Protein AF-A0A853SQH6-F1 (afdb_monomer_lite)

Structure (mmCIF, N/CA/C/O backbone):
data_AF-A0A853SQH6-F1
#
_entry.id   AF-A0A853SQH6-F1
#
loop_
_atom_site.group_PDB
_atom_site.id
_atom_site.type_symbol
_atom_site.label_atom_id
_atom_site.label_alt_id
_atom_site.label_comp_id
_atom_site.label_asym_id
_atom_site.label_entity_id
_atom_site.label_seq_id
_atom_site.pdbx_PDB_ins_code
_atom_site.Cartn_x
_atom_site.Cartn_y
_atom_site.Cartn_z
_atom_site.occupancy
_atom_site.B_iso_or_equiv
_atom_site.auth_seq_id
_atom_site.auth_comp_id
_atom_site.auth_asym_id
_atom_site.auth_atom_id
_atom_site.pdbx_PDB_model_num
ATOM 1 N N . MET A 1 1 ? -21.712 -17.107 -13.274 1.00 35.44 1 MET A N 1
ATOM 2 C CA . MET A 1 1 ? -21.158 -16.403 -12.106 1.00 35.44 1 MET A CA 1
ATOM 3 C C . MET A 1 1 ? -19.726 -16.080 -12.458 1.00 35.44 1 MET A C 1
ATOM 5 O O . MET A 1 1 ? -18.909 -16.986 -12.505 1.00 35.44 1 MET A O 1
ATOM 9 N N . THR A 1 2 ? -19.454 -14.848 -12.879 1.00 39.03 2 THR A N 1
ATOM 10 C CA . THR A 1 2 ? -18.073 -14.377 -12.995 1.00 39.03 2 THR A CA 1
ATOM 11 C C . THR A 1 2 ? -17.467 -14.518 -11.606 1.00 39.03 2 THR A C 1
ATOM 13 O O . THR A 1 2 ? -18.019 -13.949 -10.667 1.00 39.03 2 THR A O 1
ATOM 16 N N . ASN A 1 3 ? -16.414 -15.328 -11.460 1.00 43.22 3 ASN A N 1
ATOM 17 C CA . ASN A 1 3 ? -15.519 -15.229 -10.311 1.00 43.22 3 ASN A CA 1
ATOM 18 C C . ASN A 1 3 ? -15.138 -13.751 -10.234 1.00 43.22 3 ASN A C 1
ATOM 20 O O . ASN A 1 3 ? -14.360 -13.286 -11.065 1.00 43.22 3 ASN A O 1
ATOM 24 N N . GLY A 1 4 ? -15.763 -12.996 -9.331 1.00 42.34 4 GLY A N 1
ATOM 25 C CA . GLY A 1 4 ? -15.243 -11.699 -8.947 1.00 42.34 4 GLY A CA 1
ATOM 26 C C . GLY A 1 4 ? -13.925 -12.024 -8.281 1.00 42.34 4 GLY A C 1
ATOM 27 O O . GLY A 1 4 ? -13.927 -12.457 -7.135 1.00 42.34 4 GLY A O 1
ATOM 28 N N . ALA A 1 5 ? -12.836 -11.987 -9.048 1.00 53.78 5 ALA A N 1
ATOM 29 C CA . ALA A 1 5 ? -11.507 -12.075 -8.483 1.00 53.78 5 ALA A CA 1
ATOM 30 C C . ALA A 1 5 ? -11.452 -10.962 -7.441 1.00 53.78 5 ALA A C 1
ATOM 32 O O . ALA A 1 5 ? -11.648 -9.797 -7.786 1.00 53.78 5 ALA A O 1
ATOM 33 N N . PHE A 1 6 ? -11.336 -11.333 -6.169 1.00 61.81 6 PHE A N 1
ATOM 34 C CA . PHE A 1 6 ? -11.104 -10.354 -5.125 1.00 61.81 6 PHE A CA 1
ATOM 35 C C . PHE A 1 6 ? -9.818 -9.625 -5.509 1.00 61.81 6 PHE A C 1
ATOM 37 O O . PHE A 1 6 ? -8.792 -10.261 -5.744 1.00 61.81 6 PHE A O 1
ATOM 44 N N . GLU A 1 7 ? -9.913 -8.315 -5.692 1.00 78.50 7 GLU A N 1
ATOM 45 C CA . GLU A 1 7 ? -8.756 -7.491 -5.998 1.00 78.50 7 GLU A CA 1
ATOM 46 C C . GLU A 1 7 ? -7.983 -7.299 -4.695 1.00 78.50 7 GLU A C 1
ATOM 48 O O . GLU A 1 7 ? -8.501 -6.703 -3.748 1.00 78.50 7 GLU A O 1
ATOM 53 N N . GLU A 1 8 ? -6.779 -7.868 -4.617 1.00 87.56 8 GLU A N 1
ATOM 54 C CA . GLU A 1 8 ? -5.888 -7.653 -3.479 1.00 87.56 8 GLU A CA 1
ATOM 55 C C . GLU A 1 8 ? -5.532 -6.165 -3.387 1.00 87.56 8 GLU A C 1
ATOM 57 O O . GLU A 1 8 ? -5.197 -5.525 -4.387 1.00 87.56 8 GLU A O 1
ATOM 62 N N . ARG A 1 9 ? -5.614 -5.606 -2.177 1.00 92.81 9 ARG A N 1
ATOM 63 C CA . ARG A 1 9 ? -5.319 -4.194 -1.913 1.00 92.81 9 ARG A CA 1
ATOM 64 C C . ARG A 1 9 ? -4.185 -4.077 -0.911 1.00 92.81 9 ARG A C 1
ATOM 66 O O . ARG A 1 9 ? -4.144 -4.805 0.077 1.00 92.81 9 ARG A O 1
ATOM 73 N N . ILE A 1 10 ? -3.294 -3.119 -1.140 1.00 95.19 10 ILE A N 1
ATOM 74 C CA . ILE A 1 10 ? -2.235 -2.762 -0.195 1.00 95.19 10 ILE A CA 1
ATOM 75 C C . ILE A 1 10 ? -2.706 -1.574 0.627 1.00 95.19 10 ILE A C 1
ATOM 77 O O . ILE A 1 10 ? -3.087 -0.539 0.081 1.00 95.19 10 ILE A O 1
ATOM 81 N N . VAL A 1 11 ? -2.652 -1.708 1.949 1.00 96.56 11 VAL A N 1
ATOM 82 C CA . VAL A 1 11 ? -3.127 -0.675 2.868 1.00 96.56 11 VAL A CA 1
ATOM 83 C C . VAL A 1 11 ? -1.963 -0.076 3.645 1.00 96.56 11 VAL A C 1
ATOM 85 O O . VAL A 1 11 ? -1.312 -0.752 4.438 1.00 96.56 11 VAL A O 1
ATOM 88 N N . PHE A 1 12 ? -1.751 1.228 3.480 1.00 97.38 12 PHE A N 1
ATOM 89 C CA . PHE A 1 12 ? -0.882 2.008 4.355 1.00 97.38 12 PHE A CA 1
ATOM 90 C C . PHE A 1 12 ? -1.701 2.607 5.486 1.00 97.38 12 PHE A C 1
ATOM 92 O O . PHE A 1 12 ? -2.676 3.316 5.243 1.00 97.38 12 PHE A O 1
ATOM 99 N N . PHE A 1 13 ? -1.282 2.381 6.725 1.00 96.94 13 PHE A N 1
ATOM 100 C CA . PHE A 1 13 ? -1.929 2.951 7.901 1.00 96.94 13 PHE A CA 1
ATOM 101 C C . PHE A 1 13 ? -0.897 3.306 8.972 1.00 96.94 13 PHE A C 1
ATOM 103 O O . PHE A 1 13 ? 0.199 2.750 9.018 1.00 96.94 13 PHE A O 1
ATOM 110 N N . GLU A 1 14 ? -1.232 4.268 9.828 1.00 94.94 14 GLU A N 1
ATOM 111 C CA . GLU A 1 14 ? -0.398 4.652 10.968 1.00 94.94 14 GLU A CA 1
ATOM 112 C C . GLU A 1 14 ? -0.971 4.059 12.256 1.00 94.94 14 GLU A C 1
ATOM 114 O O . GLU A 1 14 ? -2.141 4.257 12.569 1.00 94.94 14 GLU A O 1
ATOM 119 N N . SER A 1 15 ? -0.123 3.406 13.050 1.00 91.00 15 SER A N 1
ATOM 120 C CA . SER A 1 15 ? -0.453 3.009 14.419 1.00 91.00 15 SER A CA 1
ATOM 121 C C . SER A 1 15 ? 0.446 3.734 15.415 1.00 91.00 15 SER A C 1
ATOM 123 O O . SER A 1 15 ? 1.617 4.000 15.145 1.00 91.00 15 SER A O 1
ATOM 125 N N . LYS A 1 16 ? -0.089 4.037 16.601 1.00 84.69 16 LYS A N 1
ATOM 126 C CA . LYS A 1 16 ? 0.698 4.608 17.709 1.00 84.69 16 LYS A CA 1
ATOM 127 C C . LYS A 1 16 ? 1.558 3.563 18.422 1.00 84.69 16 LYS A C 1
ATOM 129 O O . LYS A 1 16 ? 2.488 3.938 19.130 1.00 84.69 16 LYS A O 1
ATOM 134 N N . THR A 1 17 ? 1.225 2.280 18.276 1.00 84.31 17 THR A N 1
ATOM 135 C CA . THR A 1 17 ? 1.917 1.155 18.916 1.00 84.31 17 THR A CA 1
ATOM 136 C C . THR A 1 17 ? 1.960 -0.050 17.985 1.00 84.31 17 THR A C 1
ATOM 138 O O . THR A 1 17 ? 1.046 -0.259 17.193 1.00 84.31 17 THR A O 1
ATOM 141 N N . GLU A 1 18 ? 2.977 -0.894 18.132 1.00 80.44 18 GLU A N 1
ATOM 142 C CA . GLU A 1 18 ? 3.073 -2.169 17.399 1.00 80.44 18 GLU A CA 1
ATOM 143 C C . GLU A 1 18 ? 2.138 -3.250 17.973 1.00 80.44 18 GLU A C 1
ATOM 145 O O . GLU A 1 18 ? 1.852 -4.258 17.332 1.00 80.44 18 GLU A O 1
ATOM 150 N N . GLN A 1 19 ? 1.607 -3.036 19.179 1.00 82.50 19 GLN A N 1
ATOM 151 C CA . GLN A 1 19 ? 0.627 -3.937 19.779 1.00 82.50 19 GLN A CA 1
ATOM 152 C C . GLN A 1 19 ? -0.713 -3.850 19.043 1.00 82.50 19 GLN A C 1
ATOM 154 O O . GLN A 1 19 ? -1.244 -2.757 18.850 1.00 82.50 19 GLN A O 1
ATOM 159 N N . ALA A 1 20 ? -1.268 -5.015 18.694 1.00 86.94 20 ALA A N 1
ATOM 160 C CA . ALA A 1 20 ? -2.592 -5.173 18.089 1.00 86.94 20 ALA A CA 1
ATOM 161 C C . ALA A 1 20 ? -2.797 -4.399 16.767 1.00 86.94 20 ALA A C 1
ATOM 163 O O . ALA A 1 20 ? -3.906 -3.960 16.471 1.00 86.94 20 ALA A O 1
ATOM 164 N N . VAL A 1 21 ? -1.743 -4.261 15.950 1.00 93.56 21 VAL A N 1
ATOM 165 C CA . VAL A 1 21 ? -1.806 -3.585 14.638 1.00 93.56 21 VAL A CA 1
ATOM 166 C C . VAL A 1 21 ? -2.847 -4.188 13.690 1.00 93.56 21 VAL A C 1
ATOM 168 O O . VAL A 1 21 ? -3.529 -3.434 13.005 1.00 93.56 21 VAL A O 1
ATOM 171 N N . GLY A 1 22 ? -3.037 -5.513 13.705 1.00 95.25 22 GLY A N 1
ATOM 172 C CA . GLY A 1 22 ? -4.086 -6.182 12.926 1.00 95.25 22 GLY A CA 1
ATOM 173 C C . GLY A 1 22 ? -5.490 -5.754 13.347 1.00 95.25 22 GLY A C 1
ATOM 174 O O . GLY A 1 22 ? -6.245 -5.234 12.535 1.00 95.25 22 GLY A O 1
ATOM 175 N N . ALA A 1 23 ? -5.799 -5.837 14.644 1.00 95.12 23 ALA A N 1
ATOM 176 C CA . ALA A 1 23 ? -7.082 -5.375 15.178 1.00 95.12 23 ALA A CA 1
ATOM 177 C C . ALA A 1 23 ? -7.308 -3.866 14.953 1.00 95.12 23 ALA A C 1
ATOM 179 O O . ALA A 1 23 ? -8.440 -3.417 14.777 1.00 95.12 23 ALA A O 1
ATOM 180 N N . HIS A 1 24 ? -6.236 -3.066 14.950 1.00 95.69 24 HIS A N 1
ATOM 181 C CA . HIS A 1 24 ? -6.327 -1.653 14.598 1.00 95.69 24 HIS A CA 1
ATOM 182 C C . HIS A 1 24 ? -6.724 -1.451 13.130 1.00 95.69 24 HIS A C 1
ATOM 184 O O . HIS A 1 24 ? -7.599 -0.628 12.858 1.00 95.69 24 HIS A O 1
ATOM 190 N N . LEU A 1 25 ? -6.110 -2.200 12.211 1.00 96.25 25 LEU A N 1
ATOM 191 C CA . LEU A 1 25 ? -6.432 -2.156 10.788 1.00 96.25 25 LEU A CA 1
ATOM 192 C C . LEU A 1 25 ? -7.857 -2.651 10.513 1.00 96.25 25 LEU A C 1
ATOM 194 O O . LEU A 1 25 ? -8.583 -1.977 9.788 1.00 96.25 25 LEU A O 1
ATOM 198 N N . GLU A 1 26 ? -8.296 -3.742 11.146 1.00 96.75 26 GLU A N 1
ATOM 199 C CA . GLU A 1 26 ? -9.698 -4.184 11.104 1.00 96.75 26 GLU A CA 1
ATOM 200 C C . GLU A 1 26 ? -10.631 -3.025 11.489 1.00 96.75 26 GLU A C 1
ATOM 202 O O . GLU A 1 26 ? -11.438 -2.570 10.685 1.00 96.75 26 GLU A O 1
ATOM 207 N N . ALA A 1 27 ? -10.441 -2.424 12.666 1.00 95.88 27 ALA A N 1
ATOM 208 C CA . ALA A 1 27 ? -11.290 -1.322 13.121 1.00 95.88 27 ALA A CA 1
ATOM 209 C C . ALA A 1 27 ? -11.246 -0.065 12.221 1.00 95.88 27 ALA A C 1
ATOM 211 O O . ALA A 1 27 ? -12.171 0.755 12.257 1.00 95.88 27 ALA A O 1
ATOM 212 N N . LEU A 1 28 ? -10.167 0.147 11.457 1.00 95.88 28 LEU A N 1
ATOM 213 C CA . LEU A 1 28 ? -10.097 1.202 10.441 1.00 95.88 28 LEU A CA 1
ATOM 214 C C . LEU A 1 28 ? -10.937 0.835 9.213 1.00 95.88 28 LEU A C 1
ATOM 216 O O . LEU A 1 28 ? -11.744 1.655 8.772 1.00 95.88 28 LEU A O 1
ATOM 220 N N . LEU A 1 29 ? -10.774 -0.381 8.690 1.00 96.06 29 LEU A N 1
ATOM 221 C CA . LEU A 1 29 ? -11.489 -0.861 7.509 1.00 96.06 29 LEU A CA 1
ATOM 222 C C . LEU A 1 29 ? -12.994 -0.975 7.763 1.00 96.06 29 LEU A C 1
ATOM 224 O O . LEU A 1 29 ? -13.767 -0.514 6.927 1.00 96.06 29 LEU A O 1
ATOM 228 N N . GLU A 1 30 ? -13.421 -1.451 8.937 1.00 97.06 30 GLU A N 1
ATOM 229 C CA . GLU A 1 30 ? -14.837 -1.485 9.335 1.00 97.06 30 GLU A CA 1
ATOM 230 C C . GLU A 1 30 ? -15.503 -0.113 9.171 1.00 97.06 30 GLU A C 1
ATOM 232 O O . GLU A 1 30 ? -16.593 0.009 8.609 1.00 97.06 30 GLU A O 1
ATOM 237 N N . LYS A 1 31 ? -14.819 0.952 9.606 1.00 95.88 31 LYS A N 1
ATOM 238 C CA . LYS A 1 31 ? -15.345 2.322 9.540 1.00 95.88 31 LYS A CA 1
ATOM 239 C C . LYS A 1 31 ? -15.413 2.875 8.125 1.00 95.88 31 LYS A C 1
ATOM 241 O O . LYS A 1 31 ? -16.301 3.672 7.838 1.00 95.88 31 LYS A O 1
ATOM 246 N N . VAL A 1 32 ? -14.446 2.535 7.280 1.00 95.06 32 VAL A N 1
ATOM 247 C CA . VAL A 1 32 ? -14.334 3.106 5.931 1.00 95.06 32 VAL A CA 1
ATOM 248 C C . VAL A 1 32 ? -15.204 2.335 4.946 1.00 95.06 32 VAL A C 1
ATOM 250 O O . VAL A 1 32 ? -15.824 2.940 4.074 1.00 95.06 32 VAL A O 1
ATOM 253 N N . TRP A 1 33 ? -15.265 1.012 5.082 1.00 92.62 33 TRP A N 1
ATOM 254 C CA . TRP A 1 33 ? -15.997 0.129 4.175 1.00 92.62 33 TRP A CA 1
ATOM 255 C C . TRP A 1 33 ? -17.410 -0.194 4.662 1.00 92.62 33 TRP A C 1
ATOM 257 O O . TRP A 1 33 ? -18.206 -0.719 3.886 1.00 92.62 33 TRP A O 1
ATOM 267 N N . CYS A 1 34 ? -17.751 0.158 5.907 1.00 95.44 34 CYS A N 1
ATOM 268 C CA . CYS A 1 34 ? -19.061 -0.091 6.514 1.00 95.44 34 CYS A CA 1
ATOM 269 C C . CYS A 1 34 ? -19.447 -1.584 6.518 1.00 95.44 34 CYS A C 1
ATOM 271 O O . CYS A 1 34 ? -20.607 -1.931 6.291 1.00 95.44 34 CYS A O 1
ATOM 273 N N . VAL A 1 35 ? -18.474 -2.462 6.770 1.00 94.75 35 VAL A N 1
ATOM 274 C CA . VAL A 1 35 ? -18.646 -3.921 6.873 1.00 94.75 35 VAL A CA 1
ATOM 275 C C . VAL A 1 35 ? -17.984 -4.431 8.148 1.00 94.75 35 VAL A C 1
ATOM 277 O O . VAL A 1 35 ? -17.003 -3.847 8.589 1.00 94.75 35 VAL A O 1
ATOM 280 N N . ASP A 1 36 ? -18.497 -5.511 8.737 1.00 96.88 36 ASP A N 1
ATOM 281 C CA . ASP A 1 36 ? -17.854 -6.138 9.899 1.00 96.88 36 ASP A CA 1
ATOM 282 C C . ASP A 1 36 ? -16.548 -6.819 9.464 1.00 96.88 36 ASP A C 1
ATOM 284 O O . ASP A 1 36 ? -16.569 -7.796 8.710 1.00 96.88 36 ASP A O 1
ATOM 288 N N . THR A 1 37 ? -15.417 -6.272 9.912 1.00 96.75 37 THR A N 1
ATOM 289 C CA . THR A 1 37 ? -14.076 -6.785 9.595 1.00 96.75 37 THR A CA 1
ATOM 290 C C . THR A 1 37 ? -13.441 -7.557 10.745 1.00 96.75 37 THR A C 1
ATOM 292 O O . THR A 1 37 ? -12.246 -7.851 10.707 1.00 96.75 37 THR A O 1
ATOM 295 N N . LYS A 1 38 ? -14.186 -7.822 11.819 1.00 96.94 38 LYS A N 1
ATOM 296 C CA . LYS A 1 38 ? -13.630 -8.460 13.007 1.00 96.94 38 LYS A CA 1
ATOM 297 C C . LYS A 1 38 ? -13.158 -9.879 12.686 1.00 96.94 38 LYS A C 1
ATOM 299 O O . LYS A 1 38 ? -13.946 -10.701 12.227 1.00 96.94 38 LYS A O 1
ATOM 304 N N . GLY A 1 39 ? -11.898 -10.177 13.001 1.00 96.31 39 GLY A N 1
ATOM 305 C CA . GLY A 1 39 ? -11.304 -11.501 12.780 1.00 96.31 39 GLY A CA 1
ATOM 306 C C . GLY A 1 39 ? -10.764 -11.722 11.365 1.00 96.31 39 GLY A C 1
ATOM 307 O O . GLY A 1 39 ? -10.280 -12.808 11.066 1.00 96.31 39 GLY A O 1
ATOM 308 N N . TRP A 1 40 ? -10.776 -10.704 10.501 1.00 96.69 40 TRP A N 1
ATOM 309 C CA . TRP A 1 40 ? -10.213 -10.797 9.152 1.00 96.69 40 TRP A CA 1
ATOM 310 C C . TRP A 1 40 ? -8.719 -11.135 9.127 1.00 96.69 40 TRP A C 1
ATOM 312 O O . TRP A 1 40 ? -8.260 -11.750 8.164 1.00 96.69 40 TRP A O 1
ATOM 322 N N . CYS A 1 41 ? -7.956 -10.766 10.159 1.00 95.81 41 CYS A N 1
ATOM 323 C CA . CYS A 1 41 ? -6.569 -11.210 10.299 1.00 95.81 41 CYS A CA 1
ATOM 324 C C . CYS A 1 41 ? -6.487 -12.729 10.509 1.00 95.81 41 CYS A C 1
ATOM 326 O O . CYS A 1 41 ? -5.670 -13.396 9.878 1.00 95.81 41 CYS A O 1
ATOM 328 N N . ASP A 1 42 ? -7.349 -13.278 11.370 1.00 95.75 42 ASP A N 1
ATOM 329 C CA . ASP A 1 42 ? -7.375 -14.711 11.689 1.00 95.75 42 ASP A CA 1
ATOM 330 C C . ASP A 1 42 ? -7.888 -15.540 10.500 1.00 95.75 42 ASP A C 1
ATOM 332 O O . ASP A 1 42 ? -7.392 -16.638 10.240 1.00 95.75 42 ASP A O 1
ATOM 336 N N . ASP A 1 43 ? -8.825 -14.981 9.732 1.00 95.50 43 ASP A N 1
ATOM 337 C CA . ASP A 1 43 ? -9.371 -15.583 8.512 1.00 95.50 43 ASP A CA 1
ATOM 338 C C . ASP A 1 43 ? -8.427 -15.456 7.298 1.00 95.50 43 ASP A C 1
ATOM 340 O O . ASP A 1 43 ? -8.730 -15.964 6.216 1.00 95.50 43 ASP A O 1
ATOM 344 N N . GLY A 1 44 ? -7.282 -14.779 7.451 1.00 93.62 44 GLY A N 1
ATOM 345 C CA . GLY A 1 44 ? -6.292 -14.581 6.391 1.00 93.62 44 GLY A CA 1
ATOM 346 C C . GLY A 1 44 ? -6.700 -13.575 5.309 1.00 93.62 44 GLY A C 1
ATOM 347 O O . GLY A 1 44 ? -6.052 -13.510 4.269 1.00 93.62 44 GLY A O 1
ATOM 348 N N . MET A 1 45 ? -7.748 -12.780 5.540 1.00 93.69 45 MET A N 1
ATOM 349 C CA . MET A 1 45 ? -8.185 -11.699 4.642 1.00 93.69 45 MET A CA 1
ATOM 350 C C . MET A 1 45 ? -7.291 -10.459 4.761 1.00 93.69 45 MET A C 1
ATOM 352 O O . MET A 1 45 ? -7.155 -9.691 3.813 1.00 93.69 45 MET A O 1
ATOM 356 N N . ILE A 1 46 ? -6.670 -10.271 5.929 1.00 95.31 46 ILE A N 1
ATOM 357 C CA . ILE A 1 46 ? -5.613 -9.289 6.171 1.00 95.31 46 ILE A CA 1
ATOM 358 C C . ILE A 1 46 ? -4.349 -10.064 6.529 1.00 95.31 46 ILE A C 1
ATOM 360 O O . ILE A 1 46 ? -4.319 -10.808 7.507 1.00 95.31 46 ILE A O 1
ATOM 364 N N . TYR A 1 47 ? -3.292 -9.878 5.749 1.00 94.12 47 TYR A N 1
ATOM 365 C CA . TYR A 1 47 ? -2.026 -10.589 5.906 1.00 94.12 47 TYR A CA 1
ATOM 366 C C . TYR A 1 47 ? -0.845 -9.665 5.584 1.00 94.12 47 TYR A C 1
ATOM 368 O O . TYR A 1 47 ? -1.037 -8.534 5.143 1.00 94.12 47 TYR A O 1
ATOM 376 N N . ASN A 1 48 ? 0.381 -10.136 5.842 1.00 94.19 48 ASN A N 1
ATOM 377 C CA . ASN A 1 48 ? 1.632 -9.400 5.595 1.00 94.19 48 ASN A CA 1
ATOM 378 C C . ASN A 1 48 ? 1.657 -7.985 6.207 1.00 94.19 48 ASN A C 1
ATOM 380 O O . ASN A 1 48 ? 2.078 -7.016 5.578 1.00 94.19 48 ASN A O 1
ATOM 384 N N . ILE A 1 49 ? 1.195 -7.856 7.455 1.00 94.69 49 ILE A N 1
ATOM 385 C CA . ILE A 1 49 ? 1.306 -6.594 8.189 1.00 94.69 49 ILE A CA 1
ATOM 386 C C . ILE A 1 49 ? 2.764 -6.413 8.614 1.00 94.69 49 ILE A C 1
ATOM 388 O O . ILE A 1 49 ? 3.237 -7.096 9.522 1.00 94.69 49 IL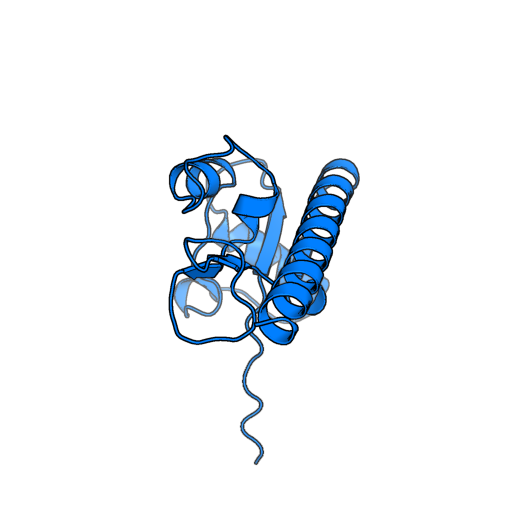E A O 1
ATOM 392 N N . ASN A 1 50 ? 3.451 -5.468 7.977 1.00 93.81 50 ASN A N 1
ATOM 393 C CA . ASN A 1 50 ? 4.840 -5.130 8.260 1.00 93.81 50 ASN A CA 1
ATOM 394 C C . ASN A 1 50 ? 4.999 -3.644 8.578 1.00 93.81 50 ASN A C 1
ATOM 396 O O . ASN A 1 50 ? 4.291 -2.784 8.050 1.00 93.81 50 ASN A O 1
ATOM 400 N N . SER A 1 51 ? 5.962 -3.326 9.439 1.00 93.31 51 SER A N 1
ATOM 401 C CA . SER A 1 51 ? 6.382 -1.942 9.639 1.00 93.31 51 SER A CA 1
ATOM 402 C C . SER A 1 51 ? 7.171 -1.440 8.424 1.00 93.31 51 SER A C 1
ATOM 404 O O . SER A 1 51 ? 7.862 -2.202 7.749 1.00 93.31 51 SER A O 1
ATOM 406 N N . ALA A 1 52 ? 7.158 -0.126 8.181 1.00 92.00 52 ALA A N 1
ATOM 407 C CA . ALA A 1 52 ? 7.981 0.473 7.124 1.00 92.00 52 ALA A CA 1
ATOM 408 C C . ALA A 1 52 ? 9.478 0.148 7.293 1.00 92.00 52 ALA A C 1
ATOM 410 O O . ALA A 1 52 ? 10.204 0.002 6.315 1.00 92.00 52 ALA A O 1
ATOM 411 N N . ARG A 1 53 ? 9.938 0.004 8.542 1.00 90.50 53 ARG A N 1
ATOM 412 C CA . ARG A 1 53 ? 11.310 -0.403 8.846 1.00 90.50 53 ARG A CA 1
ATOM 413 C C . ARG A 1 53 ? 11.598 -1.823 8.360 1.00 90.50 53 ARG A C 1
ATOM 415 O O . ARG A 1 53 ? 12.610 -2.019 7.699 1.00 90.50 53 ARG A O 1
ATOM 422 N N . GLU A 1 54 ? 10.726 -2.778 8.672 1.00 91.56 54 GLU A N 1
ATOM 423 C CA . GLU A 1 54 ? 10.869 -4.165 8.212 1.00 91.56 54 GLU A CA 1
ATOM 424 C C . GLU A 1 54 ? 10.877 -4.236 6.684 1.00 91.56 54 GLU A C 1
ATOM 426 O O . GLU A 1 54 ? 11.730 -4.908 6.117 1.00 91.56 54 GLU A O 1
ATOM 431 N N . LEU A 1 55 ? 9.999 -3.481 6.014 1.00 91.44 55 LEU A N 1
ATOM 432 C CA . LEU A 1 55 ? 9.964 -3.423 4.550 1.00 91.44 55 LEU A CA 1
ATOM 433 C C . LEU A 1 55 ? 11.259 -2.850 3.956 1.00 91.44 55 LEU A C 1
ATOM 435 O O . LEU A 1 55 ? 11.757 -3.366 2.961 1.00 91.44 55 LEU A O 1
ATOM 439 N N . HIS A 1 56 ? 11.857 -1.828 4.576 1.00 90.06 56 HIS A N 1
ATOM 440 C CA . HIS A 1 56 ? 13.174 -1.342 4.152 1.00 90.06 56 HIS A CA 1
ATOM 441 C C . HIS A 1 56 ? 14.282 -2.381 4.358 1.00 90.06 56 HIS A C 1
ATOM 443 O O . HIS A 1 56 ? 15.151 -2.510 3.502 1.00 90.06 56 HIS A O 1
ATOM 449 N N . GLU A 1 57 ? 14.264 -3.111 5.476 1.00 88.81 57 GLU A N 1
ATOM 450 C CA . GLU A 1 57 ? 15.241 -4.170 5.770 1.00 88.81 57 GLU A CA 1
ATOM 451 C C . GLU A 1 57 ? 15.090 -5.384 4.830 1.00 88.81 57 GLU A C 1
ATOM 453 O O . GLU A 1 57 ? 16.058 -6.108 4.609 1.00 88.81 57 GLU A O 1
ATOM 458 N N . GLN A 1 58 ? 13.901 -5.587 4.255 1.00 86.69 58 GLN A N 1
ATOM 459 C CA . GLN A 1 58 ? 13.573 -6.680 3.329 1.00 86.69 58 GLN A CA 1
ATOM 460 C C . GLN A 1 58 ? 13.650 -6.286 1.847 1.00 86.69 58 GLN A C 1
ATOM 462 O O . GLN A 1 58 ? 13.440 -7.140 0.984 1.00 86.69 58 GLN A O 1
ATOM 467 N N . SER A 1 59 ? 13.924 -5.014 1.543 1.00 84.62 59 SER A N 1
ATOM 468 C CA . SER A 1 59 ? 13.888 -4.507 0.172 1.00 84.62 59 SER A CA 1
ATOM 469 C C . SER A 1 59 ? 14.883 -5.223 -0.734 1.00 84.62 59 SER A C 1
ATOM 471 O O . SER A 1 59 ? 16.041 -5.460 -0.389 1.00 84.62 59 SER A O 1
ATOM 473 N N . LEU A 1 60 ? 14.432 -5.482 -1.957 1.00 74.81 60 LEU A N 1
ATOM 474 C CA . LEU A 1 60 ? 15.209 -6.101 -3.025 1.00 74.81 60 LEU A CA 1
ATOM 475 C C . LEU A 1 60 ? 16.164 -5.108 -3.707 1.00 74.81 60 LEU A C 1
ATOM 477 O O . LEU A 1 60 ? 16.968 -5.493 -4.559 1.00 74.81 60 LEU A O 1
ATOM 481 N N . ASN A 1 61 ? 16.064 -3.818 -3.379 1.00 70.12 61 ASN A N 1
ATOM 482 C CA . ASN A 1 61 ? 16.849 -2.734 -3.959 1.00 70.12 61 ASN A CA 1
ATOM 483 C C . ASN A 1 61 ? 17.993 -2.309 -3.026 1.00 70.12 61 ASN A C 1
ATOM 485 O O . ASN A 1 61 ? 18.033 -1.181 -2.534 1.00 70.12 61 ASN A O 1
ATOM 489 N N . GLU A 1 62 ? 18.973 -3.190 -2.827 1.00 63.03 62 GLU A N 1
ATOM 490 C CA . GLU A 1 62 ? 20.135 -2.927 -1.960 1.00 63.03 62 GLU A CA 1
ATOM 491 C C . GLU A 1 62 ? 20.977 -1.708 -2.399 1.00 63.03 62 GLU A C 1
ATOM 493 O O . GLU A 1 62 ? 21.718 -1.127 -1.606 1.00 63.03 62 GLU A O 1
ATOM 498 N N . THR A 1 63 ? 20.874 -1.286 -3.662 1.00 56.91 63 THR A N 1
ATOM 499 C CA . THR A 1 63 ? 21.805 -0.338 -4.290 1.00 56.91 63 THR A CA 1
ATOM 500 C C . THR A 1 63 ? 21.533 1.143 -4.021 1.00 56.91 63 THR A C 1
ATOM 502 O O . THR A 1 63 ? 22.431 1.950 -4.250 1.00 56.91 63 THR A O 1
ATOM 505 N N . ASN A 1 64 ? 20.343 1.528 -3.541 1.00 60.56 64 ASN A N 1
ATOM 506 C CA . ASN A 1 64 ? 19.931 2.944 -3.494 1.00 60.56 64 ASN A CA 1
ATOM 507 C C . ASN A 1 64 ? 19.640 3.501 -2.086 1.00 60.56 64 ASN A C 1
ATOM 509 O O . ASN A 1 64 ? 19.249 4.663 -1.966 1.00 60.56 64 ASN A O 1
ATOM 513 N N . GLY A 1 65 ? 19.871 2.721 -1.023 1.00 58.94 65 GLY A N 1
ATOM 514 C CA . GLY A 1 65 ? 19.529 3.112 0.352 1.00 58.94 65 GL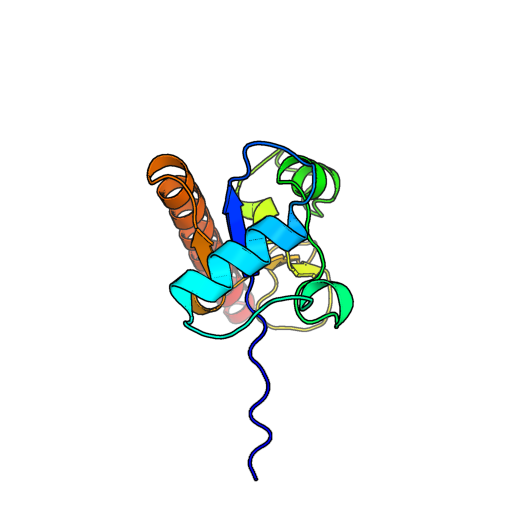Y A CA 1
ATOM 515 C C . GLY A 1 65 ? 18.011 3.222 0.591 1.00 58.94 65 GLY A C 1
ATOM 516 O O . GLY A 1 65 ? 17.232 3.045 -0.345 1.00 58.94 65 GLY A O 1
ATOM 517 N N . PRO A 1 66 ? 17.561 3.498 1.832 1.00 67.12 66 PRO A N 1
ATOM 518 C CA . PRO A 1 66 ? 16.137 3.512 2.167 1.00 67.12 66 PRO A CA 1
ATOM 519 C C . PRO A 1 66 ? 15.376 4.539 1.323 1.00 67.12 66 PRO A C 1
ATOM 521 O O . PRO A 1 66 ? 15.642 5.740 1.400 1.00 67.12 66 PRO A O 1
ATOM 524 N N . SER A 1 67 ? 14.420 4.063 0.529 1.00 84.44 67 SER A N 1
ATOM 525 C CA . SER A 1 67 ? 13.571 4.879 -0.339 1.00 84.44 67 SER A CA 1
ATOM 526 C C . SER A 1 67 ? 12.111 4.498 -0.145 1.00 84.44 67 SER A C 1
ATOM 528 O O . SER A 1 67 ? 11.798 3.314 -0.035 1.00 84.44 67 SER A O 1
ATOM 530 N N . ASP A 1 68 ? 11.207 5.480 -0.157 1.00 90.44 68 ASP A N 1
ATOM 531 C CA . ASP A 1 68 ? 9.764 5.241 -0.005 1.00 90.44 68 ASP A CA 1
ATOM 532 C C . ASP A 1 68 ? 9.200 4.336 -1.125 1.00 90.44 68 ASP A C 1
ATOM 534 O O . ASP A 1 68 ? 8.167 3.708 -0.926 1.00 90.44 68 ASP A O 1
ATOM 538 N N . LEU A 1 69 ? 9.901 4.189 -2.261 1.00 90.50 69 LEU A N 1
ATOM 539 C CA . LEU A 1 69 ? 9.550 3.232 -3.326 1.00 90.50 69 LEU A CA 1
ATOM 540 C C . LEU A 1 69 ? 9.541 1.782 -2.821 1.00 90.50 69 LEU A C 1
ATOM 542 O O . LEU A 1 69 ? 8.708 0.987 -3.245 1.00 90.50 69 LEU A O 1
ATOM 546 N N . MET A 1 70 ? 10.451 1.455 -1.898 1.00 89.94 70 MET A N 1
ATOM 547 C CA . MET A 1 70 ? 10.623 0.104 -1.353 1.00 89.94 70 MET A CA 1
ATOM 548 C C . MET A 1 70 ? 9.386 -0.374 -0.595 1.00 89.94 70 MET A C 1
ATOM 550 O O . MET A 1 70 ? 9.115 -1.565 -0.517 1.00 89.94 70 MET A O 1
ATOM 554 N N . LEU A 1 71 ? 8.609 0.568 -0.056 1.00 93.81 71 LEU A N 1
ATOM 555 C CA . LEU A 1 71 ? 7.389 0.271 0.684 1.00 93.81 71 LEU A CA 1
ATOM 556 C C . LEU A 1 71 ? 6.278 -0.296 -0.209 1.00 93.81 71 LEU A C 1
ATOM 558 O O . LEU A 1 71 ? 5.297 -0.824 0.301 1.00 93.81 71 LEU A O 1
ATOM 562 N N . PHE A 1 72 ? 6.423 -0.165 -1.528 1.00 93.88 72 PHE A N 1
ATOM 563 C CA . PHE A 1 72 ? 5.466 -0.647 -2.515 1.00 93.88 72 PHE A CA 1
ATOM 564 C C . PHE A 1 72 ? 5.919 -1.940 -3.196 1.00 93.88 72 PHE A C 1
ATOM 566 O O . PHE A 1 72 ? 5.245 -2.375 -4.123 1.00 93.88 72 PHE A O 1
ATOM 573 N N . GLU A 1 73 ? 7.044 -2.539 -2.795 1.00 92.19 73 GLU A N 1
ATOM 574 C CA . GLU A 1 73 ? 7.532 -3.784 -3.393 1.00 92.19 73 GLU A CA 1
ATOM 575 C C . GLU A 1 73 ? 6.557 -4.938 -3.115 1.00 92.19 73 GLU A C 1
ATOM 577 O O . GLU A 1 73 ? 6.234 -5.236 -1.968 1.00 92.19 73 GLU A O 1
ATOM 582 N N . THR A 1 74 ? 6.093 -5.604 -4.174 1.00 89.44 74 THR A N 1
ATOM 583 C CA . THR A 1 74 ? 5.169 -6.753 -4.084 1.00 89.44 74 THR A CA 1
ATOM 584 C C . THR A 1 74 ? 5.826 -8.074 -4.477 1.00 89.44 74 THR A C 1
ATOM 586 O O . THR A 1 74 ? 5.246 -9.142 -4.291 1.00 89.44 74 THR A O 1
ATOM 589 N N . GLY A 1 75 ? 7.051 -8.024 -5.005 1.00 86.69 75 GLY A N 1
ATOM 590 C CA . GLY A 1 75 ? 7.846 -9.201 -5.338 1.00 86.69 75 GLY A CA 1
ATOM 591 C C . GLY A 1 75 ? 8.984 -8.906 -6.313 1.00 86.69 75 GLY A C 1
ATOM 592 O O . GLY A 1 75 ? 9.194 -7.772 -6.739 1.00 86.69 75 GLY A O 1
ATOM 593 N N . ALA A 1 76 ? 9.702 -9.957 -6.712 1.00 83.25 76 ALA A N 1
ATOM 594 C CA . ALA A 1 76 ? 10.760 -9.903 -7.723 1.00 83.25 76 ALA A CA 1
ATOM 595 C C . ALA A 1 76 ? 10.653 -11.054 -8.726 1.00 83.25 76 ALA A C 1
ATOM 597 O O . ALA A 1 76 ? 10.115 -12.123 -8.431 1.00 83.25 76 ALA A O 1
ATOM 598 N N . GLY A 1 77 ? 11.253 -10.857 -9.901 1.00 75.38 77 GLY A N 1
ATOM 599 C CA . GLY A 1 77 ? 11.407 -11.900 -10.914 1.00 75.38 77 GLY A CA 1
ATOM 600 C C . GLY A 1 77 ? 10.172 -12.099 -11.799 1.00 75.38 77 GLY A C 1
ATOM 601 O O . GLY A 1 77 ? 9.310 -11.237 -11.905 1.00 75.38 77 GLY A O 1
ATOM 602 N N . GLY A 1 78 ? 10.097 -13.231 -12.503 1.00 68.00 78 GLY A N 1
ATOM 603 C CA . GLY A 1 78 ? 9.004 -13.537 -13.441 1.00 68.00 78 GLY A CA 1
ATOM 604 C C . GLY A 1 78 ? 9.088 -12.777 -14.771 1.00 68.00 78 GLY A C 1
ATOM 605 O O . GLY A 1 78 ? 9.72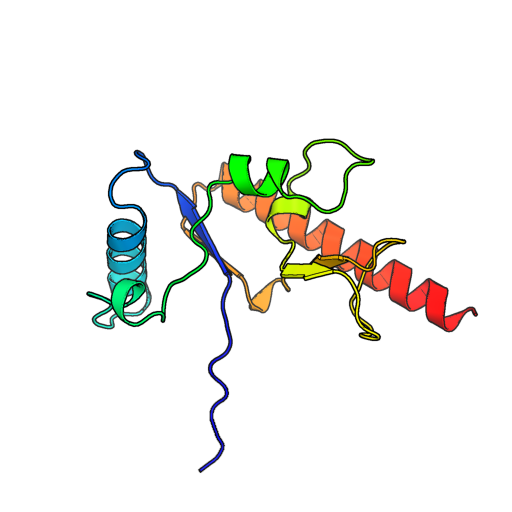0 -11.735 -14.866 1.00 68.00 78 GLY A O 1
ATOM 606 N N . THR A 1 79 ? 8.464 -13.295 -15.835 1.00 60.75 79 THR A N 1
ATOM 607 C CA . THR A 1 79 ? 8.534 -12.726 -17.200 1.00 60.75 79 THR A CA 1
ATOM 608 C C . THR A 1 79 ? 7.570 -11.558 -17.447 1.00 60.75 79 THR A C 1
ATOM 610 O O . THR A 1 79 ? 7.433 -11.116 -18.585 1.00 60.75 79 THR A O 1
ATOM 613 N N . GLY A 1 80 ? 6.913 -11.050 -16.399 1.00 60.50 80 GLY A N 1
ATOM 614 C CA . GLY A 1 80 ? 5.904 -9.993 -16.481 1.00 60.50 80 GLY A CA 1
ATOM 615 C C . GLY A 1 80 ? 6.432 -8.660 -17.027 1.00 60.50 80 GLY A C 1
ATOM 616 O O . GLY A 1 80 ? 7.615 -8.325 -16.898 1.00 60.50 80 GLY A O 1
ATOM 617 N N . ILE A 1 81 ? 5.523 -7.906 -17.650 1.00 60.81 81 ILE A N 1
ATOM 618 C CA . ILE A 1 81 ? 5.797 -6.659 -18.383 1.00 60.81 81 ILE A CA 1
ATOM 619 C C . ILE A 1 81 ? 6.021 -5.475 -17.421 1.00 60.81 81 ILE A C 1
ATOM 621 O O . ILE A 1 81 ? 6.673 -4.507 -17.792 1.00 60.81 81 ILE A O 1
ATOM 625 N N . GLU A 1 82 ? 5.561 -5.579 -16.174 1.00 73.69 82 GLU A N 1
ATOM 626 C CA . GLU A 1 82 ? 5.503 -4.458 -15.219 1.00 73.69 82 GLU A CA 1
ATOM 627 C C . GLU A 1 82 ? 6.719 -4.331 -14.289 1.00 73.69 82 GLU A C 1
ATOM 629 O O . GLU A 1 82 ? 6.829 -3.364 -13.543 1.00 73.69 82 GLU A O 1
ATOM 634 N N . ALA A 1 83 ? 7.645 -5.288 -14.343 1.00 85.50 83 ALA A N 1
ATOM 635 C CA . ALA A 1 83 ? 8.824 -5.303 -13.488 1.00 85.50 83 ALA A CA 1
ATOM 636 C C . ALA A 1 83 ? 9.854 -4.234 -13.893 1.00 85.50 83 ALA A C 1
ATOM 638 O O . ALA A 1 83 ? 10.176 -4.121 -15.081 1.00 85.50 83 ALA A O 1
ATOM 639 N N . ILE A 1 84 ? 10.424 -3.529 -12.911 1.00 86.50 84 ILE A N 1
ATOM 640 C CA . ILE A 1 84 ? 11.358 -2.408 -13.102 1.00 86.50 84 ILE A CA 1
ATOM 641 C C . ILE A 1 84 ? 12.777 -2.807 -12.674 1.00 86.50 84 ILE A C 1
ATOM 643 O O . ILE A 1 84 ? 12.981 -3.417 -11.622 1.00 86.50 84 ILE A O 1
ATOM 647 N N . GLY A 1 85 ? 13.773 -2.399 -13.466 1.00 84.19 85 GLY A N 1
ATOM 648 C CA . GLY A 1 85 ? 15.189 -2.515 -13.113 1.00 84.19 85 GLY A CA 1
ATOM 649 C C . GLY A 1 85 ? 15.770 -3.934 -13.228 1.00 84.19 85 GLY A C 1
ATOM 650 O O . GLY A 1 85 ? 15.075 -4.879 -13.608 1.00 84.19 85 GLY A O 1
ATOM 651 N N . PRO A 1 86 ? 17.067 -4.105 -12.901 1.00 80.12 86 PRO A N 1
ATOM 652 C CA . PRO A 1 86 ? 17.791 -5.361 -13.118 1.00 80.12 86 PRO A CA 1
ATOM 653 C C . PRO A 1 86 ? 17.262 -6.522 -12.266 1.00 80.12 86 PRO A C 1
ATOM 655 O O . PRO A 1 86 ? 17.237 -7.658 -12.731 1.00 80.12 86 PRO A O 1
ATOM 658 N N . ASN A 1 87 ? 16.773 -6.232 -11.057 1.00 81.44 87 ASN A N 1
ATOM 659 C CA . ASN A 1 87 ? 16.186 -7.232 -10.159 1.00 81.44 87 ASN A CA 1
ATOM 660 C C . ASN A 1 87 ? 14.748 -7.605 -10.545 1.00 81.44 87 ASN A C 1
ATOM 662 O O . ASN A 1 87 ? 14.157 -8.494 -9.934 1.00 81.44 87 ASN A O 1
ATOM 666 N N . ARG A 1 88 ? 14.192 -6.955 -11.579 1.00 85.88 88 ARG A N 1
ATOM 667 C CA . ARG A 1 88 ? 12.812 -7.141 -12.026 1.00 85.88 88 ARG A CA 1
ATOM 668 C C . ARG A 1 88 ? 11.830 -7.013 -10.858 1.00 85.88 88 ARG A C 1
ATOM 670 O O . ARG A 1 88 ? 11.004 -7.899 -10.642 1.00 85.88 88 ARG A O 1
ATOM 677 N N . THR A 1 89 ? 11.951 -5.925 -10.107 1.00 88.44 89 THR A N 1
ATOM 678 C CA . THR A 1 89 ? 11.116 -5.661 -8.935 1.00 88.44 89 THR A CA 1
ATOM 679 C C . THR A 1 89 ? 9.716 -5.249 -9.377 1.00 88.44 89 THR A C 1
ATOM 681 O O . THR A 1 89 ? 9.564 -4.405 -10.266 1.00 88.44 89 THR A O 1
ATOM 684 N N . HIS A 1 90 ? 8.701 -5.851 -8.764 1.00 89.62 90 HIS A N 1
ATOM 685 C CA . HIS A 1 90 ? 7.300 -5.476 -8.926 1.00 89.62 90 HIS A CA 1
ATOM 686 C C . HIS A 1 90 ? 6.913 -4.497 -7.837 1.00 89.62 90 HIS A C 1
ATOM 688 O O . HIS A 1 90 ? 7.297 -4.663 -6.679 1.00 89.62 90 HIS A O 1
ATOM 694 N N . TYR A 1 91 ? 6.126 -3.502 -8.225 1.00 91.75 91 TYR A N 1
ATOM 695 C CA . TYR A 1 91 ? 5.593 -2.510 -7.311 1.00 91.75 91 TYR A CA 1
ATOM 696 C C . TYR A 1 91 ? 4.077 -2.452 -7.428 1.00 91.75 91 TYR A C 1
ATOM 698 O O . TYR A 1 91 ? 3.521 -2.663 -8.512 1.00 91.75 91 TYR A O 1
ATOM 706 N N . ALA A 1 92 ? 3.431 -2.116 -6.318 1.00 91.69 92 ALA A N 1
ATOM 707 C CA . ALA A 1 92 ? 2.010 -1.819 -6.260 1.00 91.69 92 ALA A CA 1
ATOM 708 C C . ALA A 1 92 ? 1.608 -0.757 -7.292 1.00 91.69 92 ALA A C 1
ATOM 710 O O . ALA A 1 92 ? 2.376 0.169 -7.571 1.00 91.69 92 ALA A O 1
ATOM 711 N N . GLN A 1 93 ? 0.392 -0.877 -7.818 1.00 89.38 93 GLN A N 1
ATOM 712 C CA . GLN A 1 93 ? -0.204 0.137 -8.680 1.00 89.38 93 GLN A CA 1
ATOM 713 C C . GLN A 1 93 ? -0.981 1.149 -7.833 1.00 89.38 93 GLN A C 1
ATOM 715 O O . GLN A 1 93 ? -1.420 0.861 -6.719 1.00 89.38 93 GLN A O 1
ATOM 720 N N . ALA A 1 94 ? -1.133 2.371 -8.339 1.00 91.56 94 ALA A N 1
ATOM 721 C CA . ALA A 1 94 ? -1.758 3.446 -7.570 1.00 91.56 94 ALA A CA 1
ATOM 722 C C . ALA A 1 94 ? -3.240 3.183 -7.225 1.00 91.56 94 ALA A C 1
ATOM 724 O O . ALA A 1 94 ? -3.727 3.690 -6.216 1.00 91.56 94 ALA A O 1
ATOM 725 N N . ASP A 1 95 ? -3.958 2.414 -8.042 1.00 91.25 95 ASP A N 1
ATOM 726 C CA . ASP A 1 95 ? -5.369 2.040 -7.859 1.00 91.25 95 ASP A CA 1
ATOM 727 C C . ASP A 1 95 ? -5.580 0.861 -6.890 1.00 91.25 95 ASP A C 1
ATOM 729 O O . ASP A 1 95 ? -6.649 0.740 -6.275 1.00 91.25 95 ASP A O 1
ATOM 733 N N . THR A 1 96 ? -4.540 0.059 -6.660 1.00 92.62 96 THR A N 1
ATOM 734 C CA . THR A 1 96 ? -4.537 -1.049 -5.694 1.00 92.62 96 THR A CA 1
ATOM 735 C C . THR A 1 96 ? -4.114 -0.623 -4.283 1.00 92.62 96 THR A C 1
ATOM 737 O O . THR A 1 96 ? -3.930 -1.480 -3.419 1.00 92.62 96 THR A O 1
ATOM 740 N N . VAL A 1 97 ? -3.911 0.676 -4.027 1.00 95.44 97 VAL A N 1
ATOM 741 C CA . VAL A 1 97 ? -3.402 1.194 -2.745 1.00 95.44 97 VAL A CA 1
ATOM 742 C C . VAL A 1 97 ? -4.441 2.044 -2.014 1.00 95.44 97 VAL A C 1
ATOM 744 O O . VAL A 1 97 ? -4.936 3.037 -2.546 1.00 95.44 97 VAL A O 1
ATOM 747 N N . ASP A 1 98 ? -4.676 1.726 -0.740 1.00 96.00 98 ASP A N 1
ATOM 748 C CA . ASP A 1 98 ? -5.433 2.561 0.195 1.00 96.00 98 ASP A CA 1
ATOM 749 C C . ASP A 1 98 ? -4.504 3.214 1.229 1.00 96.00 98 ASP A C 1
ATOM 751 O O . ASP A 1 98 ? -3.557 2.603 1.723 1.00 96.00 98 ASP A O 1
ATOM 755 N N . MET A 1 99 ? -4.770 4.479 1.574 1.00 96.88 99 MET A N 1
ATOM 756 C CA . MET A 1 99 ? -3.931 5.264 2.488 1.00 96.88 99 MET A CA 1
ATOM 757 C C . MET A 1 99 ? -4.749 5.846 3.647 1.00 96.88 99 MET A C 1
ATOM 759 O O . MET A 1 99 ? -5.466 6.834 3.483 1.00 96.88 99 MET A O 1
ATOM 763 N N . PHE A 1 100 ? -4.563 5.289 4.842 1.00 96.56 100 PHE A N 1
ATOM 764 C CA . PHE A 1 100 ? -5.114 5.748 6.122 1.00 96.56 100 PHE A CA 1
ATOM 765 C C . PHE A 1 100 ? -4.010 6.350 7.003 1.00 96.56 100 PHE A C 1
ATOM 767 O O . PHE A 1 100 ? -3.706 5.868 8.093 1.00 96.56 100 PHE A O 1
ATOM 774 N N . VAL A 1 101 ? -3.371 7.404 6.496 1.00 96.62 101 VAL A N 1
ATOM 775 C CA . VAL A 1 101 ? -2.186 8.033 7.100 1.00 96.62 101 VAL A CA 1
ATOM 776 C C . VAL A 1 101 ? -2.330 9.554 7.156 1.00 96.62 101 VAL A C 1
ATOM 778 O O . VAL A 1 101 ? -3.174 10.144 6.477 1.00 96.62 101 VAL A O 1
ATOM 781 N N . THR A 1 102 ? -1.476 10.224 7.931 1.00 96.81 102 THR A N 1
ATOM 782 C CA . THR A 1 102 ? -1.417 11.687 7.976 1.00 96.81 102 THR A CA 1
ATOM 783 C C . THR A 1 102 ? -1.153 12.306 6.593 1.00 96.81 102 THR A C 1
ATOM 785 O O . THR A 1 102 ? -0.432 11.727 5.775 1.00 96.81 102 THR A O 1
ATOM 788 N N . PRO A 1 103 ? -1.629 13.542 6.321 1.00 98.00 103 PRO A N 1
ATOM 789 C CA . PRO A 1 103 ? -1.437 14.196 5.020 1.00 98.00 103 PRO A CA 1
ATOM 790 C C . PRO A 1 103 ? 0.028 14.294 4.576 1.00 98.00 103 PRO A C 1
ATOM 792 O O . PRO A 1 103 ? 0.340 14.199 3.390 1.00 98.00 103 PRO A O 1
ATOM 795 N N . ARG A 1 104 ? 0.948 14.465 5.535 1.00 97.12 104 ARG A N 1
ATOM 796 C CA . ARG A 1 104 ? 2.387 14.518 5.262 1.00 97.12 104 ARG A CA 1
ATOM 797 C C . ARG A 1 104 ? 2.911 13.184 4.732 1.00 97.12 104 ARG A C 1
ATOM 799 O O . ARG A 1 104 ? 3.722 13.196 3.808 1.00 97.12 104 ARG A O 1
ATOM 806 N N . VAL A 1 105 ? 2.487 12.070 5.325 1.00 96.62 105 VAL A N 1
ATOM 807 C CA . VAL A 1 105 ? 2.881 10.724 4.891 1.00 96.62 105 VAL A CA 1
ATOM 808 C C . VAL A 1 105 ? 2.195 10.379 3.575 1.00 96.62 105 VAL A C 1
ATOM 810 O O . VAL A 1 105 ? 2.877 9.962 2.647 1.00 96.62 105 VAL A O 1
ATOM 813 N N . ALA A 1 106 ? 0.900 10.674 3.433 1.00 97.81 106 ALA A N 1
ATOM 814 C CA . ALA A 1 106 ? 0.166 10.453 2.188 1.00 97.81 106 ALA A CA 1
ATOM 815 C C . ALA A 1 106 ? 0.834 11.147 0.991 1.00 97.81 106 ALA A C 1
ATOM 817 O O . ALA A 1 106 ? 0.951 10.551 -0.073 1.00 97.81 106 ALA A O 1
ATOM 818 N N . ARG A 1 107 ? 1.316 12.388 1.159 1.00 97.75 107 ARG A N 1
ATOM 819 C CA . ARG A 1 107 ? 2.056 13.089 0.098 1.00 97.75 107 ARG A CA 1
ATOM 820 C C . ARG A 1 107 ? 3.318 12.330 -0.312 1.00 97.75 107 ARG A C 1
ATOM 822 O O . ARG A 1 107 ? 3.490 12.068 -1.490 1.00 97.75 107 ARG A O 1
ATOM 829 N N . ARG A 1 108 ? 4.150 11.924 0.652 1.00 96.75 108 ARG A N 1
ATOM 830 C CA . ARG A 1 108 ? 5.382 11.162 0.376 1.00 96.75 108 ARG A CA 1
ATOM 831 C C . ARG A 1 108 ? 5.107 9.853 -0.366 1.00 96.75 108 ARG A C 1
ATOM 833 O O . ARG A 1 108 ? 5.793 9.535 -1.327 1.00 96.75 108 ARG A O 1
ATOM 840 N N . LEU A 1 109 ? 4.082 9.122 0.068 1.00 96.94 109 LEU A N 1
ATOM 841 C CA . LEU A 1 109 ? 3.666 7.870 -0.560 1.00 96.94 109 LEU A CA 1
ATOM 842 C C . LEU A 1 109 ? 3.146 8.087 -1.990 1.00 96.94 109 LEU A C 1
ATOM 844 O O . LEU A 1 109 ? 3.416 7.277 -2.869 1.00 96.94 109 LEU A O 1
ATOM 848 N N . ARG A 1 110 ? 2.440 9.194 -2.251 1.00 97.06 110 ARG A N 1
ATOM 849 C CA . ARG A 1 110 ? 2.004 9.563 -3.608 1.00 97.06 110 ARG A CA 1
ATOM 850 C C . ARG A 1 110 ? 3.171 9.957 -4.509 1.00 97.06 110 ARG A C 1
ATOM 852 O O . ARG A 1 110 ? 3.205 9.500 -5.644 1.00 97.06 110 ARG A O 1
ATOM 859 N N . ASP A 1 111 ? 4.127 10.731 -3.997 1.00 96.38 111 ASP A N 1
ATOM 860 C CA . ASP A 1 111 ? 5.345 11.087 -4.738 1.00 96.38 111 ASP A CA 1
ATOM 861 C C . ASP A 1 111 ? 6.128 9.812 -5.129 1.00 96.38 111 ASP A C 1
ATOM 863 O O . ASP A 1 111 ? 6.640 9.696 -6.243 1.00 96.38 111 ASP A O 1
ATOM 867 N N . ALA A 1 112 ? 6.176 8.816 -4.235 1.00 95.19 112 ALA A N 1
ATOM 868 C CA . ALA A 1 112 ? 6.782 7.513 -4.509 1.00 95.19 112 ALA A CA 1
ATOM 869 C C . ALA A 1 112 ? 6.018 6.715 -5.584 1.00 95.19 112 ALA A C 1
ATOM 871 O O . ALA A 1 112 ? 6.642 6.198 -6.510 1.00 95.19 112 ALA A O 1
ATOM 872 N N . LEU A 1 113 ? 4.683 6.654 -5.515 1.00 95.25 113 LEU A N 1
ATOM 873 C CA . LEU A 1 113 ? 3.861 6.024 -6.559 1.00 95.25 113 LEU A CA 1
ATOM 874 C C . LEU A 1 113 ? 4.071 6.679 -7.931 1.00 95.25 113 LEU A C 1
ATOM 876 O O . LEU A 1 113 ? 4.223 5.980 -8.928 1.00 95.25 113 LEU A O 1
ATOM 880 N N . GLU A 1 114 ? 4.136 8.009 -7.995 1.00 95.25 114 GLU A N 1
ATOM 881 C CA . GLU A 1 114 ? 4.392 8.721 -9.251 1.00 95.25 114 GLU A CA 1
ATOM 882 C C . GLU A 1 114 ? 5.771 8.374 -9.834 1.00 95.25 114 GLU A C 1
ATOM 884 O O . GLU A 1 114 ? 5.904 8.125 -11.035 1.00 95.25 114 GLU A O 1
ATOM 889 N N . ALA A 1 115 ? 6.797 8.283 -8.985 1.00 93.00 115 ALA A N 1
ATOM 890 C CA . ALA A 1 115 ? 8.127 7.858 -9.406 1.00 93.00 115 ALA A CA 1
ATOM 891 C C . ALA A 1 115 ? 8.152 6.400 -9.910 1.00 93.00 115 ALA A C 1
ATOM 893 O O . ALA A 1 115 ? 8.853 6.109 -10.884 1.00 93.00 115 ALA A O 1
ATOM 894 N N . ILE A 1 116 ? 7.372 5.499 -9.300 1.00 92.25 116 ILE A N 1
ATOM 895 C CA . ILE A 1 116 ? 7.192 4.116 -9.773 1.00 92.25 116 ILE A CA 1
ATOM 896 C C . ILE A 1 116 ? 6.564 4.105 -11.172 1.00 92.25 116 ILE A C 1
ATOM 898 O O . ILE A 1 116 ? 7.083 3.435 -12.067 1.00 92.25 116 ILE A O 1
ATOM 902 N N . GLU A 1 117 ? 5.493 4.868 -11.396 1.00 91.75 117 GLU A N 1
ATOM 903 C CA . GLU A 1 117 ? 4.811 4.928 -12.697 1.00 91.75 117 GLU A CA 1
ATOM 904 C C . GLU A 1 117 ? 5.693 5.515 -13.805 1.00 91.75 117 GLU A C 1
ATOM 906 O O . GLU A 1 117 ? 5.701 5.033 -14.948 1.00 91.75 117 GLU A O 1
ATOM 911 N N . LEU A 1 118 ? 6.501 6.524 -13.471 1.00 91.69 118 LEU A N 1
ATOM 912 C CA . LEU A 1 118 ? 7.487 7.072 -14.395 1.00 91.69 118 LEU A CA 1
ATOM 913 C C . LEU A 1 118 ? 8.544 6.021 -14.762 1.00 91.69 118 LEU A C 1
ATOM 915 O O . LEU A 1 118 ? 8.813 5.802 -15.945 1.00 91.69 118 LEU A O 1
ATOM 919 N N . ALA A 1 119 ? 9.100 5.327 -13.766 1.00 90.25 119 ALA A N 1
ATOM 920 C CA . ALA A 1 119 ? 10.099 4.287 -13.986 1.00 90.25 119 ALA A CA 1
ATOM 921 C C . ALA A 1 119 ? 9.540 3.109 -14.806 1.00 90.25 119 ALA A C 1
ATOM 923 O O . ALA A 1 119 ? 10.215 2.606 -15.706 1.00 90.25 119 ALA A O 1
ATOM 924 N N . ARG A 1 120 ? 8.283 2.718 -14.564 1.00 88.69 120 ARG A N 1
ATOM 925 C CA . ARG A 1 120 ? 7.555 1.705 -15.343 1.00 88.69 120 ARG A CA 1
ATOM 926 C C . ARG A 1 120 ? 7.396 2.130 -16.802 1.00 88.69 120 ARG A C 1
ATOM 928 O O . ARG A 1 120 ? 7.650 1.345 -17.718 1.00 88.69 120 ARG A O 1
ATOM 935 N N . SER A 1 121 ? 7.021 3.388 -17.027 1.00 89.50 121 SER A N 1
ATOM 936 C CA . SER A 1 121 ? 6.882 3.963 -18.368 1.00 89.50 121 SER A CA 1
ATOM 937 C C . SER A 1 121 ? 8.210 3.982 -19.127 1.00 89.50 121 SER A C 1
ATOM 939 O O . SER A 1 121 ? 8.249 3.659 -20.317 1.00 89.50 121 SER A O 1
ATOM 941 N N . ASP A 1 122 ? 9.304 4.332 -18.454 1.00 89.81 122 ASP A N 1
ATOM 942 C CA . ASP A 1 122 ? 10.640 4.352 -19.050 1.00 89.81 122 ASP A CA 1
ATOM 943 C C . ASP A 1 122 ? 11.151 2.948 -19.382 1.00 89.81 122 ASP A C 1
ATOM 945 O O . ASP A 1 122 ? 11.684 2.732 -20.472 1.00 89.81 122 ASP A O 1
ATOM 949 N N . GLU A 1 123 ? 10.931 1.975 -18.501 1.00 87.94 123 GLU A N 1
ATOM 950 C CA . GLU A 1 123 ? 11.252 0.568 -18.750 1.00 87.94 123 GLU A CA 1
ATOM 951 C C . GLU A 1 123 ? 10.478 0.022 -19.964 1.00 87.94 123 GLU A C 1
ATOM 953 O O . GLU A 1 123 ? 11.059 -0.589 -20.864 1.00 87.94 123 GLU A O 1
ATOM 958 N N . ALA A 1 124 ? 9.180 0.325 -20.059 1.00 86.94 124 ALA A N 1
ATOM 959 C CA . ALA A 1 124 ? 8.358 -0.056 -21.205 1.00 86.94 124 ALA A CA 1
ATOM 960 C C . ALA A 1 12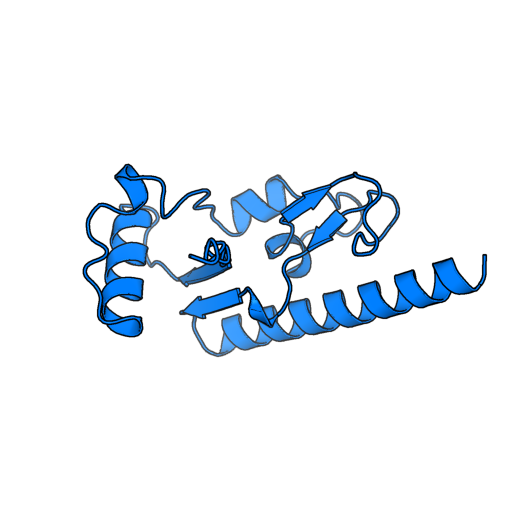4 ? 8.835 0.587 -22.521 1.00 86.94 124 ALA A C 1
ATOM 962 O O . ALA A 1 124 ? 8.732 -0.033 -23.582 1.00 86.94 124 ALA A O 1
ATOM 963 N N . ARG A 1 125 ? 9.362 1.820 -22.481 1.00 88.19 125 ARG A N 1
ATOM 964 C CA . ARG A 1 125 ? 9.975 2.474 -23.651 1.00 88.19 125 ARG A CA 1
ATOM 965 C C . ARG A 1 125 ? 11.279 1.795 -24.058 1.00 88.19 125 ARG A C 1
ATOM 967 O O . ARG A 1 125 ? 11.463 1.560 -25.248 1.00 88.19 125 ARG A O 1
ATOM 974 N N . ARG A 1 126 ? 12.151 1.462 -23.098 1.00 86.25 126 ARG A N 1
ATOM 975 C CA . ARG A 1 126 ? 13.427 0.772 -23.361 1.00 86.25 126 ARG A CA 1
ATOM 976 C C . ARG A 1 126 ? 13.201 -0.564 -24.059 1.00 8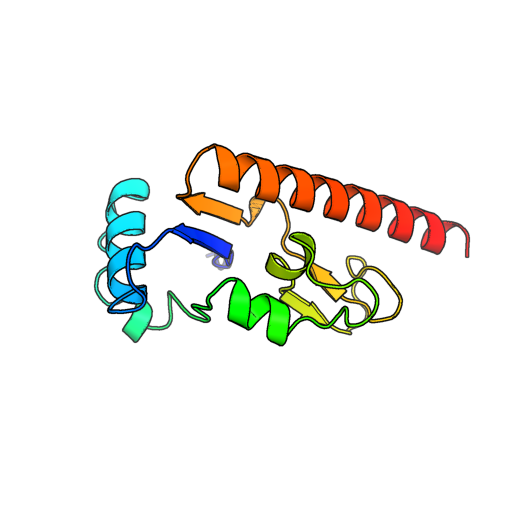6.25 126 ARG A C 1
ATOM 978 O O . ARG A 1 126 ? 13.760 -0.778 -25.125 1.00 86.25 126 ARG A O 1
ATOM 985 N N . ARG A 1 127 ? 12.286 -1.390 -23.546 1.00 82.00 127 ARG A N 1
ATOM 986 C CA . ARG A 1 127 ? 11.963 -2.704 -24.135 1.00 82.00 127 ARG A CA 1
ATOM 987 C C . ARG A 1 127 ? 11.362 -2.641 -25.538 1.00 82.00 127 ARG A C 1
ATOM 989 O O . ARG A 1 127 ? 11.450 -3.611 -26.272 1.00 82.00 127 ARG A O 1
ATOM 996 N N . LYS A 1 128 ? 10.708 -1.536 -25.914 1.00 83.50 128 LYS A N 1
ATOM 997 C CA . LYS A 1 128 ? 10.197 -1.333 -27.284 1.00 83.50 128 LYS A CA 1
ATOM 998 C C . LYS A 1 128 ? 11.287 -0.923 -28.276 1.00 83.50 1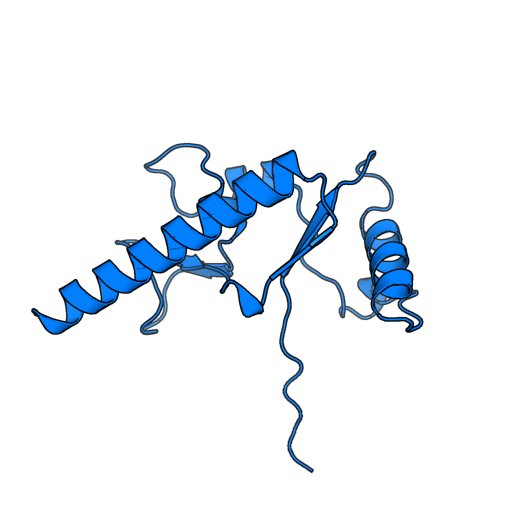28 LYS A C 1
ATOM 1000 O O . LYS A 1 128 ? 11.032 -0.952 -29.476 1.00 83.50 128 LYS A O 1
ATOM 1005 N N . ALA A 1 129 ? 12.426 -0.443 -27.781 1.00 85.31 129 ALA A N 1
ATOM 1006 C CA . ALA A 1 129 ? 13.555 -0.009 -28.597 1.00 85.31 129 ALA A CA 1
ATOM 1007 C C . ALA A 1 129 ? 14.588 -1.128 -28.834 1.00 85.31 129 ALA A C 1
ATOM 1009 O O . ALA A 1 129 ? 15.463 -0.949 -29.682 1.00 85.31 129 ALA A O 1
ATOM 1010 N N . GLU A 1 130 ? 14.485 -2.234 -28.092 1.00 76.38 130 GLU A N 1
ATOM 1011 C CA . GLU A 1 130 ? 15.226 -3.492 -28.282 1.00 76.38 130 GLU A CA 1
ATOM 1012 C C . GLU A 1 130 ? 14.558 -4.380 -29.342 1.00 76.38 130 GLU A C 1
ATOM 1014 O O . GLU A 1 130 ? 15.309 -4.992 -30.137 1.00 76.38 130 GLU A O 1
#

Secondary structure (DSSP, 8-state):
---------EEEE--S-STTHHHHHHHHHHHHH-S--TTTTTTTSS-----HHHHHHT-S-TTS-S-GGGGGEEEE-SS-TT-BTTTTEEE--GGGEEEES-HHHHHHHHHHHHHHHHHHHHHHHHHHH-

Radius of gyration: 16.4 Å; chains: 1; bounding box: 43×31×48 Å

Foldseek 3Di:
DPPPPPQAAAEAADDPDPPPVVVVVQVVCCVVVVDRSPCCVVVVVDDDDDDLVVLQVVFPCPPPHRALLSVFFPDFDDPDLQFFDPRRTHGDAPVRYHYHYDPVVVVRNVVSNVVSVVRSVVSNVVVVVD

Sequence (130 aa):
MTNGAFEERIVFFESKTEQAVGAHLEALLEKVWCVDTKGWCDDGMIYNINSARELHEQSLNETNGPSDLMLFETGAGGTGIEAIGPNRTHYAQADTVDMFVTPRVARRLRDALEAIELARSDEARRRKAE

pLDDT: mean 87.02, std 13.13, range [35.44, 98.0]